Protein AF-A0A961Y218-F1 (afdb_monomer_lite)

Foldseek 3Di:
DQDLVVLLVQLVVVCCVVQPPHPDDPVSSVVSSVVSVVVSVLVPDDPLVNLLVVLVVVLVVLVVDDPVDPNVVSNVVSVVVNVVSVD

Radius of gyration: 17.69 Å; chains: 1; bounding box: 43×19×40 Å

Secondary structure (DSSP, 8-state):
---HHHHHHHHHHHHHHHSTTSPP-HHHHHHHHHHHHHHHHHHHS-HHHHHHHHHHHHHHHHTTS-TTS-HHHHHHHHHHHHHHTT-

pLDDT: mean 91.29, std 5.72, range [59.81, 97.69]

Structure (mmCIF, N/CA/C/O backbone):
data_AF-A0A961Y218-F1
#
_entry.id   AF-A0A961Y218-F1
#
loop_
_atom_site.group_PDB
_atom_site.id
_atom_site.type_symbol
_atom_site.label_atom_id
_atom_site.label_alt_id
_atom_site.label_comp_id
_atom_site.label_asym_id
_atom_site.label_entity_id
_atom_site.label_seq_id
_atom_site.pdbx_PDB_ins_code
_atom_site.Cartn_x
_atom_site.Cartn_y
_atom_site.Cartn_z
_atom_site.occupancy
_atom_site.B_iso_or_equiv
_atom_site.auth_seq_id
_atom_site.auth_comp_id
_atom_site.auth_asym_id
_atom_site.auth_atom_id
_atom_site.pdbx_PDB_model_num
ATOM 1 N N . MET A 1 1 ? -12.111 8.586 -12.852 1.00 75.31 1 MET A N 1
ATOM 2 C CA . MET A 1 1 ? -12.402 9.293 -11.581 1.00 75.31 1 MET A CA 1
ATOM 3 C C . MET A 1 1 ? -12.604 8.256 -10.480 1.00 75.31 1 MET A C 1
ATOM 5 O O . MET A 1 1 ? -13.222 7.235 -10.753 1.00 75.31 1 MET A O 1
ATOM 9 N N . LEU A 1 2 ? -12.065 8.467 -9.274 1.00 86.44 2 LEU A N 1
ATOM 10 C CA . LEU A 1 2 ? -12.178 7.498 -8.174 1.00 86.44 2 LEU A CA 1
ATOM 11 C C . LEU A 1 2 ? -13.601 7.457 -7.598 1.00 86.44 2 LEU A C 1
ATOM 13 O O . LEU A 1 2 ? -14.167 8.495 -7.246 1.00 86.44 2 LEU A O 1
ATOM 17 N N . ASN A 1 3 ? -14.167 6.255 -7.467 1.00 93.00 3 ASN A N 1
ATOM 18 C CA . ASN A 1 3 ? -15.496 6.063 -6.892 1.00 93.00 3 ASN A CA 1
ATOM 19 C C . ASN A 1 3 ? -15.445 6.180 -5.357 1.00 93.00 3 ASN A C 1
ATOM 21 O O . ASN A 1 3 ? -15.127 5.224 -4.648 1.00 93.00 3 ASN A O 1
ATOM 25 N N . ARG A 1 4 ? -15.794 7.363 -4.841 1.00 94.62 4 ARG A N 1
ATOM 26 C CA . ARG A 1 4 ? -15.758 7.675 -3.403 1.00 94.62 4 ARG A CA 1
ATOM 27 C C . ARG A 1 4 ? -16.648 6.756 -2.560 1.00 94.62 4 ARG A C 1
ATOM 29 O O . ARG A 1 4 ? -16.261 6.406 -1.449 1.00 94.62 4 ARG A O 1
ATOM 36 N N . SER A 1 5 ? -17.813 6.350 -3.072 1.00 95.69 5 SER A N 1
ATOM 37 C CA . SER A 1 5 ? -18.730 5.481 -2.322 1.00 95.69 5 SER A CA 1
ATOM 38 C C . SER A 1 5 ? -18.180 4.059 -2.203 1.00 95.69 5 SER A C 1
ATOM 40 O O . SER A 1 5 ? -18.288 3.454 -1.139 1.00 95.69 5 SER A O 1
ATOM 42 N N . ALA A 1 6 ? -17.517 3.553 -3.246 1.00 94.50 6 ALA A N 1
ATOM 43 C CA . ALA A 1 6 ? -16.825 2.268 -3.199 1.00 94.50 6 ALA A CA 1
ATOM 44 C C . ALA A 1 6 ? -15.655 2.290 -2.200 1.00 94.50 6 ALA A C 1
ATOM 46 O O . ALA A 1 6 ? -15.527 1.373 -1.393 1.00 94.50 6 ALA A O 1
ATOM 47 N N . ILE A 1 7 ? -14.862 3.369 -2.185 1.00 96.12 7 ILE A N 1
ATOM 48 C CA . ILE A 1 7 ? -13.744 3.541 -1.238 1.00 96.12 7 ILE A CA 1
ATOM 49 C C . ILE A 1 7 ? -14.249 3.578 0.212 1.00 96.12 7 ILE A C 1
ATOM 51 O O . ILE A 1 7 ? -13.671 2.935 1.087 1.00 96.12 7 ILE A O 1
ATOM 55 N N . LEU A 1 8 ? -15.347 4.294 0.474 1.00 96.62 8 LEU A N 1
ATOM 56 C CA . LEU A 1 8 ? -15.961 4.341 1.803 1.00 96.62 8 LEU A CA 1
ATOM 57 C C . LEU A 1 8 ? -16.490 2.972 2.245 1.00 96.62 8 LEU A C 1
ATOM 59 O O . LEU A 1 8 ? -16.289 2.596 3.399 1.00 96.62 8 LEU A O 1
ATOM 63 N N . LYS A 1 9 ? -17.131 2.219 1.341 1.00 97.31 9 LYS A N 1
ATOM 64 C CA . LYS A 1 9 ? -17.607 0.855 1.624 1.00 97.31 9 LYS A CA 1
ATOM 65 C C . LYS A 1 9 ? -16.451 -0.085 1.959 1.00 97.31 9 LYS A C 1
ATOM 67 O O . LYS A 1 9 ? -16.538 -0.800 2.951 1.00 97.31 9 LYS A O 1
ATOM 72 N N . ASP A 1 10 ? -15.366 -0.046 1.189 1.00 96.25 10 ASP A N 1
ATOM 73 C CA . ASP A 1 10 ? -14.166 -0.848 1.455 1.00 96.25 10 ASP A CA 1
ATOM 74 C C . ASP A 1 10 ? -13.564 -0.518 2.832 1.00 96.25 10 ASP A C 1
ATOM 76 O O . ASP A 1 10 ? -13.375 -1.402 3.672 1.00 96.25 10 ASP A O 1
ATOM 80 N N . ALA A 1 11 ? -13.363 0.772 3.122 1.00 97.19 11 ALA A N 1
ATOM 81 C CA . ALA A 1 11 ? -12.870 1.226 4.421 1.00 97.19 11 ALA A CA 1
ATOM 82 C C . ALA A 1 11 ? -13.769 0.766 5.583 1.00 97.19 11 ALA A C 1
ATOM 84 O O . ALA A 1 11 ? -13.268 0.304 6.611 1.00 97.19 11 ALA A O 1
ATOM 85 N N . TRP A 1 12 ? -15.092 0.867 5.420 1.00 96.75 12 TRP A N 1
ATOM 86 C CA . TRP A 1 12 ? -16.066 0.458 6.431 1.00 96.75 12 TRP A CA 1
ATOM 87 C C . TRP A 1 12 ? -16.051 -1.048 6.688 1.00 96.75 12 TRP A C 1
ATOM 89 O O . TRP A 1 12 ? -16.032 -1.461 7.848 1.00 96.75 12 TRP A O 1
ATOM 99 N N . THR A 1 13 ? -15.990 -1.868 5.637 1.00 96.81 13 THR A N 1
ATOM 100 C CA . THR A 1 13 ? -15.908 -3.330 5.755 1.00 96.81 13 THR A CA 1
ATOM 101 C C . THR A 1 13 ? -14.684 -3.753 6.564 1.00 96.81 13 THR A C 1
ATOM 103 O O . THR A 1 13 ? -14.802 -4.532 7.513 1.00 96.81 13 THR A O 1
ATOM 106 N N . VAL A 1 14 ? -13.509 -3.195 6.251 1.00 96.00 14 VAL A N 1
ATOM 107 C CA . VAL A 1 14 ? -12.269 -3.499 6.982 1.00 96.00 14 VAL A CA 1
ATOM 108 C C . VAL A 1 14 ? -12.350 -3.017 8.433 1.00 96.00 14 VAL A C 1
ATOM 110 O O . VAL A 1 14 ? -12.022 -3.771 9.353 1.00 96.00 14 VAL A O 1
ATOM 113 N N . TYR A 1 15 ? -12.831 -1.790 8.655 1.00 97.00 15 TYR A N 1
ATOM 114 C CA . TYR A 1 15 ? -12.989 -1.223 9.993 1.00 97.00 15 TYR A CA 1
ATOM 115 C C . TYR A 1 15 ? -13.913 -2.077 10.868 1.00 97.00 15 TYR A C 1
ATOM 117 O O . TYR A 1 15 ? -13.545 -2.418 11.990 1.00 97.00 15 TYR A O 1
ATOM 125 N N . ARG A 1 16 ? -15.088 -2.472 10.363 1.00 95.62 16 ARG A N 1
ATOM 126 C CA . ARG A 1 16 ? -16.055 -3.275 11.126 1.00 95.62 16 ARG A CA 1
ATOM 127 C C . ARG A 1 16 ? -15.567 -4.686 11.406 1.00 95.62 16 ARG A C 1
ATOM 129 O O . ARG A 1 16 ? -15.853 -5.193 12.486 1.00 95.62 16 ARG A O 1
ATOM 136 N N . ARG A 1 17 ? -14.809 -5.291 10.488 1.00 96.25 17 ARG A N 1
ATOM 137 C CA . ARG A 1 17 ? -14.191 -6.605 10.707 1.00 96.25 17 ARG A CA 1
ATOM 138 C C . ARG A 1 17 ? -13.163 -6.571 11.839 1.00 96.25 17 ARG A C 1
ATOM 140 O O . ARG A 1 17 ? -13.131 -7.488 12.646 1.00 96.25 17 ARG A O 1
ATOM 147 N N . LEU A 1 18 ? -12.318 -5.540 11.889 1.00 94.88 18 LEU A N 1
ATOM 148 C CA . LEU A 1 18 ? -11.205 -5.464 12.847 1.00 94.88 18 LEU A CA 1
ATOM 149 C C . LEU A 1 18 ? -11.569 -4.778 14.170 1.00 94.88 18 LEU A C 1
ATOM 151 O O . LEU A 1 18 ? -10.908 -5.003 15.178 1.00 94.88 18 LEU A O 1
ATOM 155 N N . GLN A 1 19 ? -12.597 -3.930 14.174 1.00 94.00 19 GLN A N 1
ATOM 156 C CA . GLN A 1 19 ? -13.085 -3.205 15.353 1.00 94.00 19 GLN A CA 1
ATOM 157 C C . GLN A 1 19 ? -14.491 -3.675 15.757 1.00 94.00 19 GLN A C 1
ATOM 159 O O . GLN A 1 19 ? -15.276 -2.910 16.323 1.00 94.00 19 GLN A O 1
ATOM 164 N N . SER A 1 20 ? -14.840 -4.926 15.447 1.00 90.94 20 SER A N 1
ATOM 165 C CA . SER A 1 20 ? -16.120 -5.522 15.833 1.00 90.94 20 SER A CA 1
ATOM 166 C C . SER A 1 20 ? -16.319 -5.447 17.348 1.00 90.94 20 SER A C 1
ATOM 168 O O . SER A 1 20 ? -15.387 -5.688 18.113 1.00 90.94 20 SER A O 1
ATOM 170 N N . GLY A 1 21 ? -17.532 -5.104 17.787 1.00 91.19 21 GLY A N 1
ATOM 171 C CA . GLY A 1 21 ? -17.860 -4.974 19.212 1.00 91.19 21 GLY A CA 1
ATOM 172 C C . GLY A 1 21 ? -17.340 -3.698 19.884 1.00 91.19 21 GLY A C 1
ATOM 173 O O . GLY A 1 21 ? -17.629 -3.476 21.054 1.00 91.19 21 GLY A O 1
ATOM 174 N N . ARG A 1 22 ? -16.615 -2.831 19.164 1.00 92.50 22 ARG A N 1
ATOM 175 C CA . ARG A 1 22 ? -16.165 -1.529 19.674 1.00 92.50 22 ARG A CA 1
ATOM 176 C C . ARG A 1 22 ? -17.065 -0.395 19.166 1.00 92.50 22 ARG A C 1
ATOM 178 O O . ARG A 1 22 ? -17.590 -0.4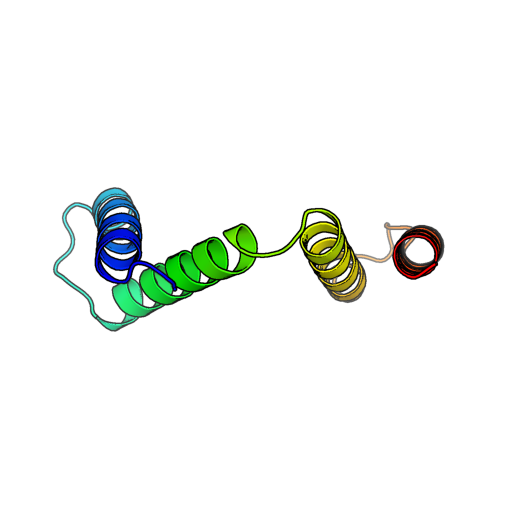89 18.047 1.00 92.50 22 ARG A O 1
ATOM 185 N N . PRO A 1 23 ? -17.246 0.683 19.954 1.00 95.00 23 PRO A N 1
ATOM 186 C CA . PRO A 1 23 ? -17.937 1.878 19.487 1.00 95.00 23 PRO A CA 1
ATOM 187 C C . PRO A 1 23 ? -17.165 2.535 18.340 1.00 95.00 23 PRO A C 1
ATOM 189 O O . PRO A 1 23 ? -15.959 2.329 18.165 1.00 95.00 23 PRO A O 1
ATOM 192 N N . PHE A 1 24 ? -17.870 3.343 17.551 1.00 95.31 24 PHE A N 1
ATOM 193 C CA . PHE A 1 24 ? -17.257 4.037 16.429 1.00 95.31 24 PHE A CA 1
ATOM 194 C C . PHE A 1 24 ? -16.155 4.998 16.900 1.00 95.31 24 PHE A C 1
ATOM 196 O O . PHE A 1 24 ? -16.365 5.826 17.783 1.00 95.31 24 PHE A O 1
ATOM 203 N N . ASN A 1 25 ? -14.986 4.916 16.265 1.00 96.19 25 ASN A N 1
ATOM 204 C CA . ASN A 1 25 ? -13.856 5.804 16.502 1.00 96.19 25 ASN A CA 1
ATOM 205 C C . ASN A 1 25 ? -13.412 6.433 15.180 1.00 96.19 25 ASN A C 1
ATOM 207 O O . ASN A 1 25 ? -12.888 5.754 14.293 1.00 96.19 25 ASN A O 1
ATOM 211 N N . ARG A 1 26 ? -13.580 7.754 15.073 1.00 96.12 26 ARG A N 1
ATOM 212 C CA . ARG A 1 26 ? -13.264 8.514 13.859 1.00 96.12 26 ARG A CA 1
ATOM 213 C C . ARG A 1 26 ? -11.780 8.480 13.496 1.00 96.12 26 ARG A C 1
ATOM 215 O O . ARG A 1 26 ? -11.468 8.406 12.313 1.00 96.12 26 ARG A O 1
ATOM 222 N N . LYS A 1 27 ? -10.868 8.528 14.474 1.00 96.50 27 LYS A N 1
ATOM 223 C CA . LYS A 1 27 ? -9.414 8.507 14.229 1.00 96.50 27 LYS A CA 1
ATOM 224 C C . LYS A 1 27 ? -8.993 7.166 13.633 1.00 96.50 27 LYS A C 1
ATOM 226 O O . LYS A 1 27 ? -8.317 7.126 12.610 1.00 96.50 27 LYS A O 1
ATOM 231 N N . THR A 1 28 ? -9.460 6.073 14.230 1.00 95.56 28 THR A N 1
ATOM 232 C CA . THR A 1 28 ? -9.210 4.716 13.739 1.00 95.56 28 THR A CA 1
ATOM 233 C C . THR A 1 28 ? -9.852 4.490 12.373 1.00 95.56 28 THR A C 1
ATOM 235 O O . THR A 1 28 ? -9.209 3.957 11.474 1.00 95.56 28 THR A O 1
ATOM 238 N N . PHE A 1 29 ? -11.094 4.935 12.174 1.00 97.19 29 PHE A N 1
ATOM 239 C CA . PHE A 1 29 ? -11.737 4.861 10.863 1.00 97.19 29 PHE A CA 1
ATOM 240 C C . PHE A 1 29 ? -10.989 5.685 9.804 1.00 97.19 29 PHE A C 1
ATOM 242 O O . PHE A 1 29 ? -10.800 5.213 8.686 1.00 97.19 29 PHE A O 1
ATOM 249 N N . GLY A 1 30 ? -10.492 6.872 10.165 1.00 97.69 30 GLY A N 1
ATOM 250 C CA . GLY A 1 30 ? -9.676 7.720 9.295 1.00 97.69 30 GLY A CA 1
ATOM 251 C C . GLY A 1 30 ? -8.421 7.014 8.776 1.00 97.69 30 GLY A C 1
ATOM 252 O O . GLY A 1 30 ? -8.100 7.149 7.598 1.00 97.69 30 GLY A O 1
ATOM 253 N N . PHE A 1 31 ? -7.766 6.196 9.607 1.00 96.56 31 PHE A N 1
ATOM 254 C CA . PHE A 1 31 ? -6.648 5.351 9.173 1.00 96.56 31 PHE A CA 1
ATOM 255 C C . PHE A 1 31 ? -7.071 4.343 8.091 1.00 96.56 31 PHE A C 1
ATOM 257 O O . PHE A 1 31 ? -6.462 4.295 7.024 1.00 96.56 31 PHE A O 1
ATOM 264 N N . TYR A 1 32 ? -8.151 3.584 8.307 1.00 96.69 32 TYR A N 1
ATOM 265 C CA . TYR A 1 32 ? -8.628 2.619 7.304 1.00 96.69 32 TYR A CA 1
ATOM 266 C C . TYR A 1 32 ? -9.104 3.290 6.016 1.00 96.69 32 TYR A C 1
ATOM 268 O O . TYR A 1 32 ? -8.899 2.744 4.931 1.00 96.69 32 TYR A O 1
ATOM 276 N N . LEU A 1 33 ? -9.697 4.481 6.125 1.00 97.44 33 LEU A N 1
ATOM 277 C CA . LEU A 1 33 ? -10.070 5.291 4.974 1.00 97.44 33 LEU A CA 1
ATOM 278 C C . LEU A 1 33 ? -8.834 5.721 4.178 1.00 97.44 33 LEU A C 1
ATOM 280 O O . LEU A 1 33 ? -8.833 5.578 2.958 1.00 97.44 33 LEU A O 1
ATOM 284 N N . ALA A 1 34 ? -7.767 6.174 4.841 1.00 96.88 34 ALA A N 1
ATOM 285 C CA . ALA A 1 34 ? -6.506 6.498 4.176 1.00 96.88 34 ALA A CA 1
ATOM 286 C C . ALA A 1 34 ? -5.915 5.277 3.447 1.00 96.88 34 ALA A C 1
ATOM 288 O O . ALA A 1 34 ? -5.518 5.395 2.289 1.00 96.88 34 ALA A O 1
ATOM 289 N N . CYS A 1 35 ? -5.936 4.090 4.066 1.00 95.44 35 CYS A N 1
ATOM 290 C CA . CYS A 1 35 ? -5.497 2.854 3.412 1.00 95.44 35 CYS A CA 1
ATOM 291 C C . CYS A 1 35 ? -6.361 2.484 2.195 1.00 95.44 35 CYS A C 1
ATOM 293 O O . CYS A 1 35 ? -5.824 2.064 1.173 1.00 95.44 35 CYS A O 1
ATOM 295 N N . ALA A 1 36 ? -7.687 2.627 2.283 1.00 96.19 36 ALA A N 1
ATOM 296 C CA .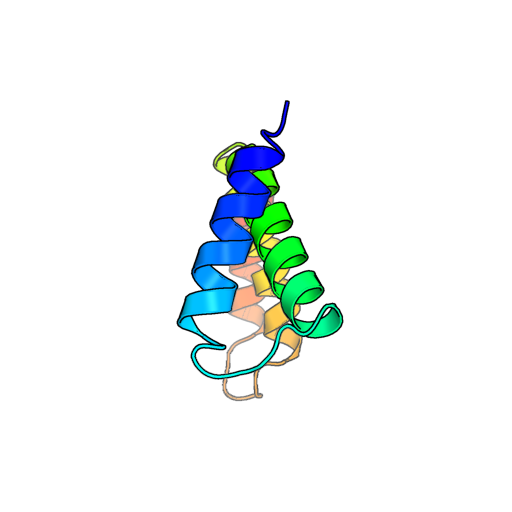 ALA A 1 36 ? -8.587 2.356 1.160 1.00 96.19 36 ALA A CA 1
ATOM 297 C C . ALA A 1 36 ? -8.352 3.337 -0.001 1.00 96.19 36 ALA A C 1
ATOM 299 O O . ALA A 1 36 ? -8.329 2.933 -1.163 1.00 96.19 36 ALA A O 1
ATOM 300 N N . TRP A 1 37 ? -8.103 4.612 0.310 1.00 95.94 37 TRP A N 1
ATOM 301 C CA . TRP A 1 37 ? -7.695 5.610 -0.678 1.00 95.94 37 TRP A CA 1
ATOM 302 C C . TRP A 1 37 ? -6.352 5.280 -1.325 1.00 95.94 37 TRP A C 1
ATOM 304 O O . TRP A 1 37 ? -6.228 5.428 -2.539 1.00 95.94 37 TRP A O 1
ATOM 314 N N . ASP A 1 38 ? -5.358 4.834 -0.554 1.00 93.12 38 ASP A N 1
ATOM 315 C CA . ASP A 1 38 ? -4.067 4.414 -1.108 1.00 93.12 38 ASP A CA 1
ATOM 316 C C . ASP A 1 38 ? -4.241 3.244 -2.078 1.00 93.12 38 ASP A C 1
ATOM 318 O O . ASP A 1 38 ? -3.861 3.359 -3.240 1.00 93.12 38 ASP A O 1
ATOM 322 N N . ARG A 1 39 ? -4.953 2.186 -1.664 1.00 91.50 39 ARG A N 1
ATOM 323 C CA . ARG A 1 39 ? -5.272 1.038 -2.530 1.00 91.50 39 ARG A CA 1
ATOM 324 C C . ARG A 1 39 ? -5.976 1.456 -3.817 1.00 91.50 39 ARG A C 1
ATOM 326 O O . ARG A 1 39 ? -5.618 0.980 -4.891 1.00 91.50 39 ARG A O 1
ATOM 333 N N . ALA A 1 40 ? -6.963 2.345 -3.720 1.00 93.19 40 ALA A N 1
ATOM 334 C CA . ALA A 1 40 ? -7.714 2.806 -4.880 1.00 93.19 40 ALA A CA 1
ATOM 335 C C . ALA A 1 40 ? -6.840 3.622 -5.847 1.00 93.19 40 ALA A C 1
ATOM 337 O O . ALA A 1 40 ? -6.945 3.444 -7.059 1.00 93.19 40 ALA A O 1
ATOM 338 N N . LYS A 1 41 ? -5.933 4.463 -5.330 1.00 91.06 41 LYS A N 1
ATOM 339 C CA . LYS A 1 41 ? -4.933 5.163 -6.153 1.00 91.06 41 LYS A CA 1
ATOM 340 C C . LYS A 1 41 ? -3.966 4.177 -6.805 1.00 91.06 41 LYS A C 1
ATOM 342 O O . LYS A 1 41 ? -3.751 4.263 -8.009 1.00 91.06 41 LYS A O 1
ATOM 347 N N . THR A 1 42 ? -3.438 3.209 -6.055 1.00 88.31 42 THR A N 1
ATOM 348 C CA . THR A 1 42 ? -2.538 2.180 -6.594 1.00 88.31 42 THR A CA 1
ATOM 349 C C . THR A 1 42 ? -3.217 1.351 -7.684 1.00 88.31 42 THR A C 1
ATOM 351 O O . THR A 1 42 ? -2.593 1.045 -8.694 1.00 88.31 42 THR A O 1
ATOM 354 N N . ALA A 1 43 ? -4.509 1.041 -7.548 1.00 88.06 43 ALA A N 1
ATOM 355 C CA . ALA A 1 43 ? -5.273 0.329 -8.571 1.00 88.06 43 ALA A CA 1
ATOM 356 C C . ALA A 1 43 ? -5.424 1.119 -9.887 1.00 88.06 43 ALA A C 1
ATOM 358 O O . ALA A 1 43 ? -5.611 0.510 -10.937 1.00 88.06 43 ALA A O 1
ATOM 359 N N . MET A 1 44 ? -5.306 2.449 -9.865 1.00 88.56 44 MET A N 1
ATOM 360 C CA . MET A 1 44 ? -5.304 3.268 -11.085 1.00 88.56 44 MET A CA 1
ATOM 361 C C . MET A 1 44 ? -3.934 3.362 -11.759 1.00 88.56 44 MET A C 1
ATOM 363 O O . MET A 1 44 ? -3.863 3.755 -12.919 1.00 88.56 44 MET A O 1
ATOM 367 N N . LEU A 1 45 ? -2.854 3.026 -11.052 1.00 86.75 45 LEU A N 1
ATOM 368 C CA . LEU A 1 45 ? -1.510 3.048 -11.620 1.00 86.75 45 LEU A CA 1
ATOM 369 C C . LEU A 1 45 ? -1.340 1.934 -12.653 1.00 86.75 45 LEU A C 1
ATOM 371 O O . LEU A 1 45 ? -1.898 0.839 -12.489 1.00 86.75 45 LEU A O 1
ATOM 375 N N . SER A 1 46 ? -0.519 2.205 -13.670 1.00 89.12 46 SER A N 1
ATOM 376 C CA . SER A 1 46 ? -0.063 1.180 -14.605 1.00 89.12 46 SER A CA 1
ATOM 377 C C . SER A 1 46 ? 0.734 0.097 -13.858 1.00 89.12 46 SER A C 1
ATOM 379 O O . SER A 1 46 ? 1.294 0.366 -12.790 1.00 89.12 46 SER A O 1
ATOM 381 N N . PRO A 1 47 ? 0.821 -1.139 -14.381 1.00 87.38 47 PRO A N 1
ATOM 382 C CA . PRO A 1 47 ? 1.649 -2.180 -13.770 1.00 87.38 47 PRO A CA 1
ATOM 383 C C . PRO A 1 47 ? 3.107 -1.740 -13.557 1.00 87.38 47 PRO A C 1
ATOM 385 O O . PRO A 1 47 ? 3.698 -2.062 -12.527 1.00 87.38 47 PRO A O 1
ATOM 388 N N . VAL A 1 48 ? 3.646 -0.946 -14.488 1.00 88.81 48 VAL A N 1
ATOM 389 C CA . VAL A 1 48 ? 4.999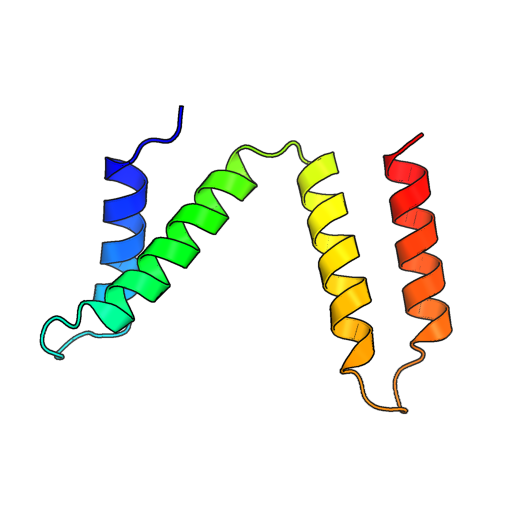 -0.376 -14.426 1.00 88.81 48 VAL A CA 1
ATOM 390 C C . VAL A 1 48 ? 5.122 0.611 -13.264 1.00 88.81 48 VAL A C 1
ATOM 392 O O . VAL A 1 48 ? 6.018 0.472 -12.434 1.00 88.81 48 VAL A O 1
ATOM 395 N N . ASP A 1 49 ? 4.178 1.544 -13.126 1.00 87.62 49 ASP A N 1
ATOM 396 C CA . ASP A 1 49 ? 4.185 2.530 -12.036 1.00 87.62 49 ASP A CA 1
ATOM 397 C C . ASP A 1 49 ? 3.989 1.881 -10.662 1.00 87.62 49 ASP A C 1
ATOM 399 O O . ASP A 1 49 ? 4.615 2.284 -9.679 1.00 87.62 49 ASP A O 1
ATOM 403 N N . ARG A 1 50 ? 3.152 0.837 -10.576 1.00 88.44 50 ARG A N 1
ATOM 404 C CA . ARG A 1 50 ? 3.006 0.045 -9.344 1.00 88.44 50 ARG A CA 1
ATOM 405 C C . ARG A 1 50 ? 4.320 -0.621 -8.967 1.00 88.44 50 ARG A C 1
ATOM 407 O O . ARG A 1 50 ? 4.706 -0.578 -7.799 1.00 88.44 50 ARG A O 1
ATOM 414 N N . ARG A 1 51 ? 5.006 -1.227 -9.942 1.00 91.00 51 ARG A N 1
ATOM 415 C CA . ARG A 1 51 ? 6.291 -1.889 -9.708 1.00 91.00 51 ARG A CA 1
ATOM 416 C C . ARG A 1 51 ? 7.356 -0.881 -9.289 1.00 91.00 51 ARG A C 1
ATOM 418 O O . ARG A 1 51 ? 8.074 -1.139 -8.328 1.00 91.00 51 ARG A O 1
ATOM 425 N N . ARG A 1 52 ? 7.391 0.292 -9.923 1.00 90.69 52 ARG A N 1
ATOM 426 C CA . ARG A 1 52 ? 8.274 1.398 -9.542 1.00 90.69 52 ARG A CA 1
ATOM 427 C C . ARG A 1 52 ? 8.060 1.831 -8.090 1.00 90.69 52 ARG A C 1
ATOM 429 O O . ARG A 1 52 ? 9.015 1.823 -7.319 1.00 90.69 52 ARG A O 1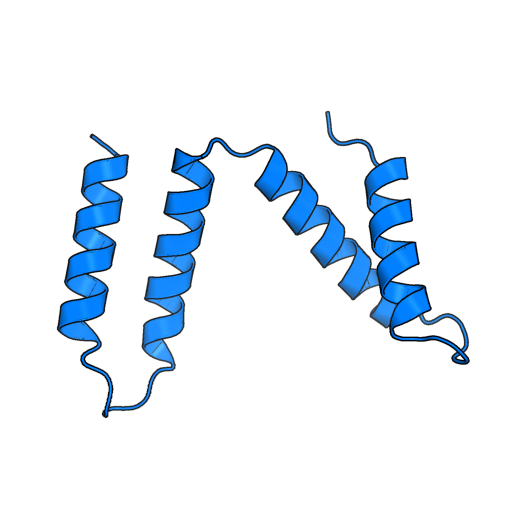
ATOM 436 N N . GLN A 1 53 ? 6.818 2.114 -7.687 1.00 90.00 53 GLN A N 1
ATOM 437 C CA . GLN A 1 53 ? 6.508 2.479 -6.296 1.00 90.00 53 GLN A CA 1
ATOM 438 C C . GLN A 1 53 ? 6.872 1.372 -5.302 1.00 90.00 53 GLN A C 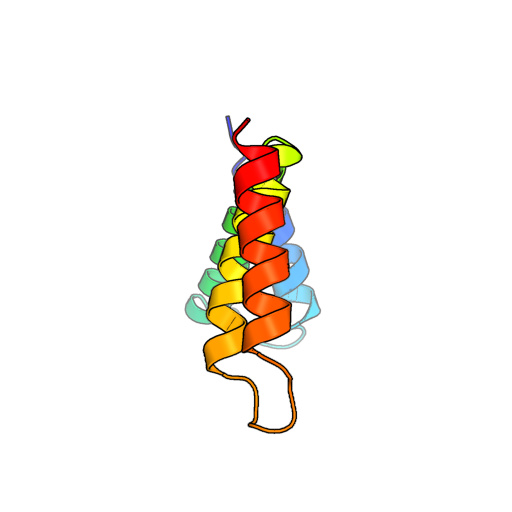1
ATOM 440 O O . GLN A 1 53 ? 7.317 1.654 -4.191 1.00 90.00 53 GLN A O 1
ATOM 445 N N . GLN A 1 54 ? 6.679 0.106 -5.679 1.00 90.62 54 GLN A N 1
ATOM 446 C CA . GLN A 1 54 ? 7.080 -1.020 -4.842 1.00 90.62 54 GLN A CA 1
ATOM 447 C C . GLN A 1 54 ? 8.601 -1.054 -4.649 1.00 90.62 54 GLN A C 1
ATOM 449 O O . GLN A 1 54 ? 9.054 -1.187 -3.516 1.00 90.62 54 GLN A O 1
ATOM 454 N N . ILE A 1 55 ? 9.378 -0.905 -5.724 1.00 92.50 55 ILE A N 1
ATOM 455 C CA . ILE A 1 55 ? 10.844 -0.894 -5.672 1.00 92.50 55 ILE A CA 1
ATOM 456 C C . ILE A 1 55 ? 11.351 0.269 -4.810 1.00 92.50 55 ILE A C 1
ATOM 458 O O . ILE A 1 55 ? 12.225 0.064 -3.971 1.00 92.50 55 ILE A O 1
ATOM 462 N N . GLU A 1 56 ? 10.776 1.465 -4.957 1.00 91.81 56 GLU A N 1
ATOM 463 C CA . GLU A 1 56 ? 11.125 2.636 -4.139 1.00 91.81 56 GLU A CA 1
ATOM 464 C C . GLU A 1 56 ? 10.882 2.372 -2.641 1.00 91.81 56 GLU A C 1
ATOM 466 O O . GLU A 1 56 ? 11.770 2.605 -1.819 1.00 91.81 56 GLU A O 1
ATOM 471 N N . ARG A 1 57 ? 9.726 1.788 -2.286 1.00 91.25 57 ARG A N 1
ATOM 472 C CA . ARG A 1 57 ? 9.410 1.381 -0.903 1.00 91.25 57 ARG A CA 1
ATOM 473 C C . ARG A 1 57 ? 10.339 0.276 -0.391 1.00 91.25 57 ARG A C 1
ATOM 475 O O . ARG A 1 57 ? 10.695 0.273 0.785 1.00 91.25 57 ARG A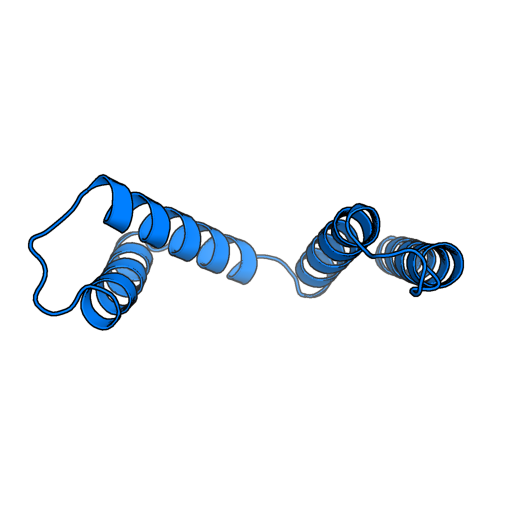 O 1
ATOM 482 N N . GLU A 1 58 ? 10.722 -0.675 -1.245 1.00 91.94 58 GLU A N 1
ATOM 483 C CA . GLU A 1 58 ? 11.668 -1.736 -0.882 1.00 91.94 58 GLU A CA 1
ATOM 484 C C . GLU A 1 58 ? 13.048 -1.154 -0.564 1.00 91.94 58 GLU A C 1
ATOM 486 O O . GLU A 1 58 ? 13.615 -1.515 0.466 1.00 91.94 58 GLU A O 1
ATOM 491 N N . ILE A 1 59 ? 13.552 -0.223 -1.383 1.00 91.81 59 ILE A N 1
ATOM 492 C CA . ILE A 1 59 ? 14.825 0.474 -1.143 1.00 91.81 59 ILE A CA 1
ATOM 493 C C . ILE A 1 59 ? 14.778 1.248 0.180 1.00 91.81 59 ILE A C 1
ATOM 495 O O . ILE A 1 59 ? 15.685 1.107 0.997 1.00 91.81 59 ILE A O 1
ATOM 499 N N . GLU A 1 60 ? 13.711 2.009 0.440 1.00 91.44 60 GLU A N 1
ATOM 500 C CA . GLU A 1 60 ? 13.545 2.716 1.718 1.00 91.44 60 GLU A CA 1
ATOM 501 C C . GLU A 1 60 ? 13.520 1.739 2.907 1.00 91.44 60 GLU A C 1
ATOM 503 O O . GLU A 1 60 ? 14.190 1.950 3.921 1.00 91.44 60 GLU A O 1
ATOM 508 N N . GLY A 1 61 ? 12.816 0.614 2.758 1.00 90.44 61 GLY A N 1
ATOM 509 C CA . GLY A 1 61 ? 12.732 -0.443 3.762 1.00 90.44 61 GLY A CA 1
ATOM 510 C C . GLY A 1 61 ? 14.075 -1.103 4.093 1.00 90.44 61 GLY A C 1
ATOM 511 O O . GLY A 1 61 ? 14.255 -1.575 5.220 1.00 90.44 61 GLY A O 1
ATOM 512 N N . LEU A 1 62 ? 15.031 -1.120 3.156 1.00 89.81 62 LEU A N 1
ATOM 513 C CA . LEU A 1 62 ? 16.370 -1.670 3.392 1.00 89.81 62 LEU A CA 1
ATOM 514 C C . LEU A 1 62 ? 17.137 -0.900 4.468 1.00 89.81 62 LEU A C 1
ATOM 516 O O . LEU A 1 62 ? 17.893 -1.520 5.214 1.00 89.81 62 LEU A O 1
ATOM 520 N N . ARG A 1 63 ? 16.886 0.408 4.626 1.00 87.19 63 ARG A N 1
ATOM 521 C CA . ARG A 1 63 ? 17.511 1.239 5.671 1.00 87.19 63 ARG A CA 1
ATOM 522 C C . ARG A 1 63 ? 17.237 0.721 7.087 1.00 87.19 63 ARG A C 1
ATOM 524 O O . ARG A 1 63 ? 18.015 0.976 8.000 1.00 87.19 63 ARG A O 1
ATOM 531 N N . TYR A 1 64 ? 16.136 -0.002 7.265 1.00 90.19 64 TYR A N 1
ATOM 532 C CA . TYR A 1 64 ? 15.697 -0.533 8.553 1.00 90.19 64 TYR A CA 1
ATOM 533 C C . TYR A 1 64 ? 16.040 -2.019 8.742 1.00 90.19 64 TYR A C 1
ATOM 535 O O . TYR A 1 64 ? 15.644 -2.622 9.742 1.00 90.19 64 TYR A O 1
ATOM 543 N N . LYS A 1 65 ? 16.742 -2.647 7.789 1.00 88.25 65 LYS A N 1
ATOM 544 C CA . LYS A 1 65 ? 17.176 -4.044 7.907 1.00 88.25 65 LYS A CA 1
ATOM 545 C C . LYS A 1 65 ? 18.426 -4.147 8.778 1.00 88.25 65 LYS A C 1
ATOM 547 O O . LYS A 1 65 ? 19.248 -3.241 8.841 1.00 88.25 65 LYS A O 1
ATOM 552 N N . SER A 1 66 ? 18.555 -5.274 9.473 1.00 85.88 66 SER A N 1
ATOM 553 C CA . SER A 1 66 ? 19.727 -5.546 10.304 1.00 85.88 66 SER A CA 1
ATOM 554 C C . SER A 1 66 ? 20.955 -5.863 9.449 1.00 85.88 66 SER A C 1
ATOM 556 O O . SER A 1 66 ? 20.835 -6.306 8.309 1.00 85.88 66 SER A O 1
ATOM 558 N N . PHE A 1 67 ? 22.141 -5.728 10.046 1.00 76.94 67 PHE A N 1
ATOM 559 C CA . PHE A 1 67 ? 23.440 -5.997 9.414 1.00 76.94 67 PHE A CA 1
ATOM 560 C C . PHE A 1 67 ? 23.591 -7.413 8.815 1.00 76.94 67 PHE A C 1
ATOM 562 O O . PHE A 1 67 ? 24.473 -7.653 8.002 1.00 76.94 67 PHE A O 1
ATOM 569 N N . ARG A 1 68 ? 22.720 -8.366 9.183 1.00 84.44 68 ARG A N 1
ATOM 570 C CA . ARG A 1 68 ? 22.719 -9.730 8.621 1.00 84.44 68 ARG A CA 1
ATOM 571 C C . ARG A 1 68 ? 22.200 -9.796 7.180 1.00 84.44 68 ARG A C 1
ATOM 573 O O . ARG A 1 68 ? 22.298 -10.847 6.555 1.00 84.44 68 ARG A O 1
ATOM 580 N N . TYR A 1 69 ? 21.597 -8.721 6.681 1.00 83.44 69 TYR A N 1
ATOM 581 C CA . TYR A 1 69 ? 21.108 -8.631 5.312 1.00 83.44 69 TYR A CA 1
ATOM 582 C C . TYR A 1 69 ? 22.162 -7.974 4.422 1.00 83.44 69 TYR A C 1
ATOM 584 O O . TYR A 1 69 ? 22.687 -6.915 4.758 1.00 83.44 69 TYR A O 1
ATOM 592 N N . ASP A 1 70 ? 22.412 -8.565 3.253 1.00 85.25 70 ASP A N 1
ATOM 593 C CA . ASP A 1 70 ? 23.215 -7.939 2.199 1.00 85.25 70 ASP A CA 1
ATOM 594 C C . ASP A 1 70 ? 22.408 -6.810 1.535 1.00 85.25 70 ASP A C 1
ATOM 596 O O . ASP A 1 70 ? 21.747 -6.977 0.503 1.00 85.25 70 ASP A O 1
ATOM 600 N N . ILE A 1 71 ? 22.404 -5.660 2.209 1.00 87.75 71 ILE A N 1
ATOM 601 C CA . ILE A 1 71 ? 21.675 -4.461 1.796 1.00 87.75 71 ILE A CA 1
ATOM 602 C C . ILE A 1 71 ? 22.242 -3.924 0.480 1.00 87.75 71 ILE A C 1
ATOM 604 O O . ILE A 1 71 ? 21.466 -3.602 -0.416 1.00 87.75 71 ILE A O 1
ATOM 608 N N . GLY A 1 72 ? 23.572 -3.884 0.330 1.00 87.25 72 GLY A N 1
ATOM 609 C CA . GLY A 1 72 ? 24.234 -3.301 -0.839 1.00 87.25 72 GLY A CA 1
ATOM 610 C C . GLY A 1 72 ? 23.906 -4.042 -2.134 1.00 87.25 72 GLY A C 1
ATOM 611 O O . GLY A 1 72 ? 23.522 -3.421 -3.128 1.00 87.25 72 GLY A O 1
ATOM 612 N N . ARG A 1 73 ? 23.964 -5.381 -2.120 1.00 90.50 73 ARG A N 1
ATOM 613 C CA . ARG A 1 73 ? 23.587 -6.188 -3.287 1.00 90.50 73 ARG A CA 1
ATOM 614 C C . ARG A 1 73 ? 22.104 -6.056 -3.612 1.00 90.50 73 ARG A C 1
ATOM 616 O O . ARG A 1 73 ? 21.741 -5.931 -4.783 1.00 90.50 73 ARG A O 1
ATOM 623 N N . ARG A 1 74 ? 21.239 -6.089 -2.592 1.00 91.00 74 ARG A N 1
ATOM 624 C CA . ARG A 1 74 ? 19.787 -5.990 -2.791 1.00 91.00 74 ARG A CA 1
ATOM 625 C C . ARG A 1 74 ? 19.387 -4.621 -3.333 1.00 91.00 74 ARG A C 1
ATOM 627 O O . ARG A 1 74 ? 18.584 -4.556 -4.259 1.00 91.00 74 ARG A O 1
ATOM 634 N N . GLU A 1 75 ? 19.966 -3.551 -2.803 1.00 91.38 75 GLU A N 1
ATOM 635 C CA . GLU A 1 75 ? 19.736 -2.192 -3.284 1.00 91.38 75 GLU A CA 1
ATOM 636 C C . GLU A 1 75 ? 20.224 -2.017 -4.728 1.00 91.38 75 GLU A C 1
ATOM 638 O O . GLU A 1 75 ? 19.500 -1.464 -5.555 1.00 91.38 75 GLU A O 1
ATOM 643 N N . GLY A 1 76 ? 21.409 -2.542 -5.064 1.00 91.44 76 GLY A N 1
ATOM 644 C CA . GLY A 1 76 ? 21.943 -2.506 -6.427 1.00 91.44 76 GLY A CA 1
ATOM 645 C C . GLY A 1 76 ? 21.020 -3.181 -7.447 1.00 91.44 76 GLY A C 1
ATOM 646 O O . GLY A 1 76 ? 20.726 -2.598 -8.491 1.00 91.44 76 GLY A O 1
ATOM 647 N N . ALA A 1 77 ? 20.501 -4.368 -7.117 1.00 92.62 77 ALA A N 1
ATOM 648 C CA . ALA A 1 77 ? 19.544 -5.083 -7.963 1.00 92.62 77 ALA A CA 1
ATOM 649 C C . ALA A 1 77 ? 18.235 -4.295 -8.159 1.00 92.62 77 ALA A C 1
ATOM 651 O O . ALA A 1 77 ? 17.767 -4.145 -9.286 1.00 92.62 77 ALA A O 1
ATOM 652 N N . LEU A 1 78 ? 17.682 -3.735 -7.079 1.00 93.00 78 LEU A N 1
ATOM 653 C CA . LEU A 1 78 ? 16.456 -2.931 -7.118 1.00 93.00 78 LEU A CA 1
ATOM 654 C C . LEU A 1 78 ? 16.626 -1.645 -7.941 1.00 93.00 78 LEU A C 1
ATOM 656 O O . LEU A 1 78 ? 15.761 -1.296 -8.741 1.00 93.00 78 LEU A O 1
ATOM 660 N N . ARG A 1 79 ? 17.764 -0.953 -7.807 1.00 92.56 79 ARG A N 1
ATOM 661 C CA . ARG A 1 79 ? 18.074 0.239 -8.613 1.00 92.56 79 ARG A CA 1
ATOM 662 C C . ARG A 1 79 ? 18.257 -0.094 -10.097 1.00 92.56 79 ARG A C 1
ATOM 664 O O . ARG A 1 79 ? 17.867 0.711 -10.939 1.00 92.56 79 ARG A O 1
ATOM 671 N N . ALA A 1 80 ? 18.839 -1.248 -10.428 1.00 93.12 80 ALA A N 1
ATOM 672 C CA . ALA A 1 80 ? 18.963 -1.705 -11.813 1.00 93.12 80 ALA A CA 1
ATOM 673 C C . ALA A 1 80 ? 17.589 -2.002 -12.433 1.00 93.12 80 ALA A C 1
ATOM 675 O O . ALA A 1 80 ? 17.313 -1.560 -13.546 1.00 93.12 80 ALA A O 1
ATOM 676 N N . GLU A 1 81 ? 16.705 -2.666 -11.685 1.00 91.31 81 GLU A N 1
ATOM 677 C CA . GLU A 1 81 ? 15.324 -2.915 -12.105 1.00 91.31 81 GLU A CA 1
ATOM 678 C C . GLU A 1 81 ? 14.555 -1.601 -12.331 1.00 91.31 81 GLU A C 1
ATOM 680 O O . GLU A 1 81 ? 13.871 -1.449 -13.339 1.00 91.31 81 GLU A O 1
ATOM 685 N N . LEU A 1 82 ? 14.736 -0.602 -11.459 1.00 90.12 82 LEU A N 1
ATOM 686 C CA . LEU A 1 82 ? 14.108 0.713 -11.622 1.00 90.12 82 LEU A CA 1
ATOM 687 C C . LEU A 1 82 ? 14.585 1.448 -12.885 1.00 90.12 82 LEU A C 1
ATOM 689 O O . LEU A 1 82 ? 13.786 2.113 -13.539 1.00 90.12 82 LEU A O 1
ATOM 693 N N . ARG A 1 83 ? 15.867 1.310 -13.251 1.00 91.50 83 ARG A N 1
ATOM 694 C CA . ARG A 1 83 ? 16.407 1.851 -14.512 1.00 91.50 83 ARG A CA 1
ATOM 695 C C . ARG A 1 83 ? 15.827 1.136 -15.730 1.00 91.50 83 ARG A C 1
ATOM 697 O O . ARG A 1 83 ? 15.513 1.801 -16.706 1.00 91.50 83 ARG A O 1
ATOM 704 N N . ALA A 1 84 ? 15.658 -0.184 -15.660 1.00 90.19 84 ALA A N 1
ATOM 705 C CA . ALA A 1 84 ? 15.070 -0.971 -16.742 1.00 90.19 84 ALA A CA 1
ATOM 706 C C . ALA A 1 84 ? 13.588 -0.635 -16.984 1.00 90.19 84 ALA A C 1
ATOM 708 O O . ALA A 1 84 ? 13.134 -0.697 -18.115 1.00 90.19 84 ALA A O 1
ATOM 709 N N . LEU A 1 85 ? 12.846 -0.243 -15.942 1.00 86.31 85 LEU A N 1
ATOM 710 C CA . LEU A 1 85 ? 11.453 0.212 -16.062 1.00 86.31 85 LEU A CA 1
ATOM 711 C C . LEU A 1 85 ? 11.312 1.643 -16.614 1.00 86.31 85 LEU A C 1
ATOM 713 O O . LEU A 1 85 ? 10.193 2.071 -16.890 1.00 86.31 85 LEU A O 1
ATOM 717 N N . ALA A 1 86 ? 12.411 2.396 -16.712 1.00 76.00 86 ALA A N 1
ATOM 718 C CA . ALA A 1 86 ? 12.436 3.773 -17.209 1.00 76.00 86 ALA A CA 1
ATOM 719 C C . ALA A 1 86 ? 12.964 3.898 -18.653 1.00 76.00 86 ALA A C 1
ATOM 721 O O . ALA A 1 86 ? 12.927 5.002 -19.197 1.00 76.00 86 ALA A O 1
ATOM 722 N N . ALA A 1 87 ? 13.477 2.803 -19.223 1.00 59.81 87 ALA A N 1
ATOM 723 C CA . ALA A 1 87 ? 13.958 2.690 -20.601 1.00 59.81 87 ALA A CA 1
ATOM 724 C C . ALA A 1 87 ? 12.857 2.131 -21.511 1.00 59.81 87 ALA A C 1
ATOM 726 O O . ALA A 1 87 ? 12.798 2.578 -22.676 1.00 59.81 87 ALA A O 1
#

Sequence (87 aa):
MLNRSAILKDAWTVYRRLQSGRPFNRKTFGFYLACAWDRAKTAMLSPVDRRRQQIEREIEGLRYKSFRYDIGRREGALRAELRALAA